Protein AF-A0AAW2N7M3-F1 (afdb_monomer)

Foldseek 3Di:
DDPLVVLLVVLVVQLVVLVVQQVVVVVVCVVVVDDPPHDPVVSVVSNVVSVVSNVVSVCCVPVDDDDPDCPDPVNVVVVVVVVVVVVVVVVVVVVVVVD

Sequence (99 aa):
MGLGFIVGVVGVLILSHAAYSTIQYRSLLKITGEEFSGPPINVLVELIAGLVLCLWAALTVPGKFFSILPHSDENRGADIQLTVNMSNVRVGELGLLRA

Structure (mmCIF, N/CA/C/O backbone):
data_AF-A0AAW2N7M3-F1
#
_entry.id   AF-A0AAW2N7M3-F1
#
loop_
_atom_site.group_PDB
_atom_site.id
_atom_site.type_symbol
_atom_site.label_atom_id
_atom_site.label_alt_id
_atom_site.label_comp_id
_atom_site.label_asym_id
_atom_site.label_entity_id
_atom_site.label_seq_id
_atom_site.pdbx_PDB_ins_code
_atom_site.Cartn_x
_atom_site.Cartn_y
_atom_site.Cartn_z
_atom_site.occupancy
_atom_site.B_iso_or_equiv
_atom_site.auth_seq_id
_atom_site.auth_comp_id
_atom_site.auth_asym_id
_atom_site.auth_atom_id
_atom_site.pdbx_PDB_model_num
ATOM 1 N N . MET A 1 1 ? -2.381 6.964 -15.573 1.00 56.19 1 MET A N 1
ATOM 2 C CA . MET A 1 1 ? -2.131 6.652 -14.148 1.00 56.19 1 MET A CA 1
ATOM 3 C C . MET A 1 1 ? -2.383 5.168 -13.950 1.00 56.19 1 MET A C 1
ATOM 5 O O . MET A 1 1 ? -3.417 4.696 -14.402 1.00 56.19 1 MET A O 1
ATOM 9 N N . GLY A 1 2 ? -1.422 4.422 -13.402 1.00 78.38 2 GLY A N 1
ATOM 10 C CA . GLY A 1 2 ? -1.553 2.969 -13.254 1.00 78.38 2 GLY A CA 1
ATOM 11 C C . GLY A 1 2 ? -2.646 2.610 -12.248 1.00 78.38 2 GLY A C 1
ATOM 12 O O . GLY A 1 2 ? -2.733 3.235 -11.194 1.00 78.38 2 GLY A O 1
ATOM 13 N N . LEU A 1 3 ? -3.458 1.600 -12.563 1.00 75.81 3 LEU A N 1
ATOM 14 C CA . LEU A 1 3 ? -4.536 1.096 -11.703 1.00 75.81 3 LEU A CA 1
ATOM 15 C C . LEU A 1 3 ? -4.043 0.816 -10.266 1.00 75.81 3 LEU A C 1
ATOM 17 O O . LEU A 1 3 ? -4.714 1.167 -9.300 1.00 75.81 3 LEU A O 1
ATOM 21 N N . GLY A 1 4 ? -2.822 0.282 -10.130 1.00 74.06 4 GLY A N 1
ATOM 22 C CA . GLY A 1 4 ? -2.185 0.011 -8.836 1.00 74.06 4 GLY A CA 1
ATOM 23 C C . GLY A 1 4 ? -1.940 1.257 -7.978 1.00 74.06 4 GLY A C 1
ATOM 24 O O . GLY A 1 4 ? -2.070 1.190 -6.762 1.00 74.06 4 GLY A O 1
ATOM 25 N N . PHE A 1 5 ? -1.682 2.421 -8.581 1.00 73.38 5 PHE A N 1
ATOM 26 C CA . PHE A 1 5 ? -1.513 3.670 -7.829 1.00 73.38 5 PHE A CA 1
ATOM 27 C C . PHE A 1 5 ? -2.831 4.130 -7.191 1.00 73.38 5 PHE A C 1
ATOM 29 O O . PHE A 1 5 ? -2.852 4.527 -6.030 1.00 73.38 5 PHE A O 1
ATOM 36 N N . ILE A 1 6 ? -3.945 4.021 -7.925 1.00 80.56 6 ILE A N 1
ATOM 37 C CA . ILE A 1 6 ? -5.278 4.397 -7.428 1.00 80.56 6 ILE A CA 1
ATOM 38 C C . ILE A 1 6 ? -5.701 3.461 -6.291 1.00 80.56 6 ILE A C 1
ATOM 40 O O . ILE A 1 6 ? -6.141 3.927 -5.241 1.00 80.56 6 ILE A O 1
ATOM 44 N N . VAL A 1 7 ? -5.503 2.150 -6.468 1.00 79.88 7 VAL A N 1
ATOM 45 C CA . VAL A 1 7 ? -5.780 1.145 -5.428 1.00 79.88 7 VAL A CA 1
ATOM 46 C C . VAL A 1 7 ? -4.921 1.389 -4.181 1.00 79.88 7 VAL A C 1
ATOM 48 O O . VAL A 1 7 ? -5.430 1.298 -3.066 1.00 79.88 7 VAL A O 1
ATOM 51 N N . GLY A 1 8 ? -3.654 1.779 -4.353 1.00 79.44 8 GLY A N 1
ATOM 52 C CA . GLY A 1 8 ? -2.765 2.142 -3.248 1.00 79.44 8 GLY A CA 1
ATOM 53 C C . GLY A 1 8 ? -3.252 3.355 -2.448 1.00 79.44 8 GLY A C 1
ATOM 54 O O . GLY A 1 8 ? -3.340 3.281 -1.225 1.00 79.44 8 GLY A O 1
ATOM 55 N N . VAL A 1 9 ? -3.631 4.453 -3.115 1.00 80.44 9 VAL A N 1
ATOM 56 C CA . VAL A 1 9 ? -4.133 5.673 -2.445 1.00 80.44 9 VAL A CA 1
ATOM 57 C C . VAL A 1 9 ? -5.417 5.393 -1.659 1.00 80.44 9 VAL A C 1
ATOM 59 O O . VAL A 1 9 ? -5.550 5.827 -0.514 1.00 80.44 9 VAL A O 1
ATOM 62 N N . VAL A 1 10 ? -6.343 4.626 -2.241 1.00 82.19 10 VAL A N 1
ATOM 63 C CA . VAL A 1 10 ? -7.583 4.218 -1.562 1.00 82.19 10 VAL A CA 1
ATOM 64 C C . VAL A 1 10 ? -7.281 3.318 -0.358 1.00 82.19 10 VAL A C 1
ATOM 66 O O . VAL A 1 10 ? -7.861 3.515 0.708 1.00 82.19 10 VAL A O 1
ATOM 69 N N . GLY A 1 11 ? -6.325 2.391 -0.484 1.00 79.38 11 GLY A N 1
ATOM 70 C CA . GLY A 1 11 ? -5.875 1.542 0.620 1.00 79.38 11 GLY A CA 1
ATOM 71 C C . GLY A 1 11 ? -5.324 2.339 1.808 1.00 79.38 11 GLY A C 1
ATOM 72 O O . GLY A 1 11 ? -5.698 2.073 2.948 1.00 79.38 11 GLY A O 1
ATOM 73 N N . VAL A 1 12 ? -4.502 3.366 1.559 1.00 76.38 12 VAL A N 1
ATOM 74 C CA . VAL A 1 12 ? -3.936 4.229 2.617 1.00 76.38 12 VAL A CA 1
ATOM 75 C C . VAL A 1 12 ? -5.009 5.079 3.304 1.00 76.38 12 VAL A C 1
ATOM 77 O O . VAL A 1 12 ? -4.964 5.252 4.525 1.00 76.38 12 VAL A O 1
ATOM 80 N N . LEU A 1 13 ? -5.993 5.589 2.556 1.00 81.75 13 LEU A N 1
ATOM 81 C CA . LEU A 1 13 ? -7.115 6.345 3.126 1.00 81.75 13 LEU A CA 1
ATOM 82 C C . LEU A 1 13 ? -7.961 5.477 4.068 1.00 81.75 13 LEU A C 1
ATOM 84 O O . LEU A 1 13 ? -8.267 5.904 5.182 1.00 81.75 13 LEU A O 1
ATOM 88 N N . ILE A 1 14 ? -8.274 4.243 3.662 1.00 75.94 14 ILE A N 1
ATOM 89 C CA . ILE A 1 14 ? -9.010 3.278 4.494 1.00 75.94 14 ILE A CA 1
ATOM 90 C C . ILE A 1 14 ? -8.193 2.899 5.736 1.00 75.94 14 ILE A C 1
ATOM 92 O O . ILE A 1 14 ? -8.720 2.899 6.848 1.00 75.94 14 ILE A O 1
ATOM 96 N N . LEU A 1 15 ? -6.887 2.661 5.577 1.00 75.44 15 LEU A N 1
ATOM 97 C CA . LEU A 1 15 ? -5.995 2.335 6.691 1.00 75.44 15 LEU A CA 1
ATOM 98 C C . LEU A 1 15 ? -5.907 3.481 7.713 1.00 75.44 15 LEU A C 1
ATOM 100 O O . LEU A 1 15 ? -5.918 3.241 8.920 1.00 75.44 15 LEU A O 1
ATOM 104 N N . SER A 1 16 ? -5.880 4.728 7.237 1.00 74.94 16 SER A N 1
ATOM 105 C CA . SER A 1 16 ? -5.866 5.924 8.090 1.00 74.94 16 SER A CA 1
ATOM 106 C C . SER A 1 16 ? -7.169 6.072 8.879 1.00 74.94 16 SER A C 1
ATOM 108 O O . SER A 1 16 ? -7.140 6.414 10.061 1.00 74.94 16 SER A O 1
ATOM 110 N N . HIS A 1 17 ? -8.310 5.761 8.259 1.00 75.50 17 HIS A N 1
ATOM 111 C CA . HIS A 1 17 ? -9.611 5.769 8.925 1.00 75.50 17 HIS A CA 1
ATOM 112 C C . HIS A 1 17 ? -9.709 4.677 10.005 1.00 75.50 17 HIS A C 1
ATOM 114 O O . HIS A 1 17 ? -10.115 4.954 11.138 1.00 75.50 17 HIS A O 1
ATOM 120 N N . ALA A 1 18 ? -9.256 3.457 9.697 1.00 69.56 18 ALA A N 1
ATOM 121 C CA . ALA A 1 18 ? -9.216 2.350 10.652 1.00 69.56 18 ALA A CA 1
ATOM 122 C C . ALA A 1 18 ? -8.294 2.654 11.849 1.00 69.56 18 ALA A C 1
ATOM 124 O O . ALA A 1 18 ? -8.672 2.411 12.999 1.00 69.56 18 ALA A O 1
ATOM 125 N N . ALA A 1 19 ? -7.123 3.254 11.597 1.00 70.31 19 ALA A N 1
ATOM 126 C CA . ALA A 1 19 ? -6.177 3.687 12.626 1.00 70.31 19 ALA A CA 1
ATOM 127 C C . ALA A 1 19 ? -6.752 4.797 13.522 1.00 70.31 19 ALA A C 1
ATOM 129 O O . ALA A 1 19 ? -6.617 4.751 14.747 1.00 70.31 19 ALA A O 1
ATOM 130 N N . TYR A 1 20 ? -7.440 5.779 12.931 1.00 72.56 20 TYR A N 1
ATOM 131 C CA . TYR A 1 20 ? -8.104 6.834 13.693 1.00 72.56 20 TYR A CA 1
ATOM 132 C C . TYR A 1 20 ? -9.197 6.262 14.604 1.00 72.56 20 TYR A C 1
ATOM 134 O O . TYR A 1 20 ? -9.234 6.585 15.791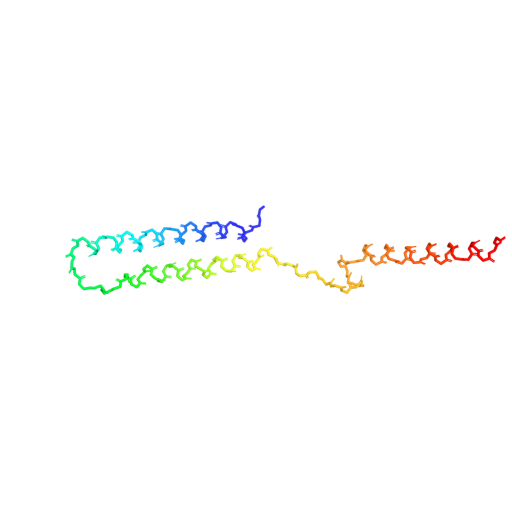 1.00 72.56 20 TYR A O 1
ATOM 142 N N . SER A 1 21 ? -10.028 5.348 14.091 1.00 66.50 21 SER A N 1
ATOM 143 C CA . SER A 1 21 ? -11.088 4.690 14.867 1.00 66.50 21 SER A CA 1
ATOM 144 C C . SER A 1 21 ? -10.531 3.879 16.048 1.00 66.50 21 SER A C 1
ATOM 146 O O . SER A 1 21 ? -11.032 3.985 17.169 1.00 66.50 21 SER A O 1
ATOM 148 N N . THR A 1 22 ? -9.426 3.151 15.851 1.00 65.75 22 THR A N 1
ATOM 149 C CA . THR A 1 22 ? -8.756 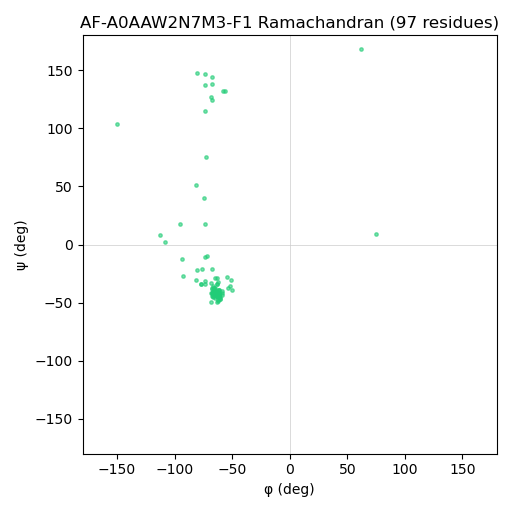2.396 16.927 1.00 65.75 22 THR A CA 1
ATOM 150 C C . THR A 1 22 ? -8.138 3.305 17.987 1.00 65.75 22 THR A C 1
ATOM 152 O O . THR A 1 22 ? -8.275 3.024 19.178 1.00 65.75 22 THR A O 1
ATOM 155 N N . ILE A 1 23 ? -7.482 4.402 17.594 1.00 66.62 23 ILE A N 1
ATOM 156 C CA . ILE A 1 23 ? -6.885 5.363 18.536 1.00 66.62 23 ILE A CA 1
ATOM 157 C C . ILE A 1 23 ? -7.973 6.096 19.331 1.00 66.62 23 ILE A C 1
ATOM 159 O O . ILE A 1 23 ? -7.837 6.257 20.546 1.00 66.62 23 ILE A O 1
ATOM 163 N N . GLN 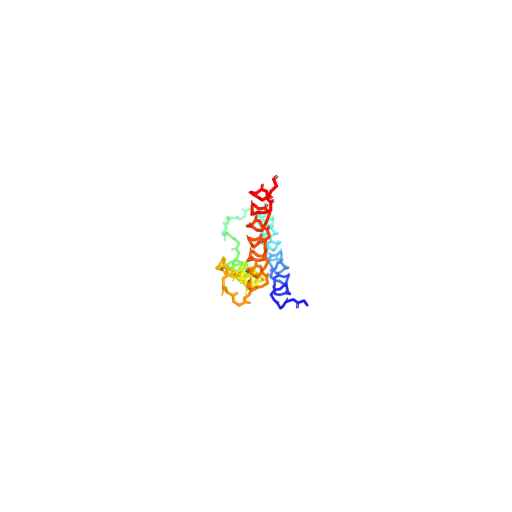A 1 24 ? -9.066 6.500 18.678 1.00 63.94 24 GLN A N 1
ATOM 164 C CA . GLN A 1 24 ? -10.168 7.199 19.336 1.00 63.94 24 GLN A CA 1
ATOM 165 C C . GLN A 1 24 ? -10.907 6.279 20.321 1.00 63.94 24 GLN A C 1
ATOM 167 O O . GLN A 1 24 ? -11.152 6.673 21.460 1.00 63.94 24 GLN A O 1
ATOM 172 N N . TYR A 1 25 ? -11.146 5.019 19.944 1.00 60.72 25 TYR A N 1
ATOM 173 C CA . TYR A 1 25 ? -11.694 3.992 20.836 1.00 60.72 25 TYR A CA 1
ATOM 174 C C . TYR A 1 25 ? -10.799 3.764 22.065 1.00 60.72 25 TYR A C 1
ATOM 176 O O . TYR A 1 25 ? -11.270 3.710 23.201 1.00 60.72 25 TYR A O 1
ATOM 184 N N . ARG A 1 26 ? -9.476 3.740 21.857 1.00 61.44 26 ARG A N 1
ATOM 185 C CA . ARG A 1 26 ? -8.473 3.646 22.928 1.00 61.44 26 ARG A CA 1
ATOM 186 C C . ARG A 1 26 ? -8.494 4.851 23.877 1.00 61.44 26 ARG A C 1
ATOM 188 O O . ARG A 1 26 ? -8.213 4.702 25.065 1.00 61.44 26 ARG A O 1
ATOM 195 N N . SER A 1 27 ? -8.790 6.041 23.353 1.00 59.47 27 SER A N 1
ATOM 196 C CA . SER A 1 27 ? -8.883 7.277 24.136 1.00 59.47 27 SER A CA 1
ATOM 197 C C . SER A 1 27 ? -10.185 7.364 24.932 1.00 59.47 27 SER A C 1
ATOM 199 O O . SER A 1 27 ? -10.161 7.879 26.045 1.00 59.47 27 SER A O 1
ATOM 201 N N . LEU A 1 28 ? -11.294 6.836 24.400 1.00 56.00 28 LEU A N 1
ATOM 202 C CA . LEU A 1 28 ? -12.574 6.765 25.110 1.00 56.00 28 LEU A CA 1
ATOM 203 C C . LEU A 1 28 ? -12.514 5.790 26.293 1.00 56.00 28 LEU A C 1
ATOM 205 O O . LEU A 1 28 ? -12.920 6.153 27.394 1.00 56.00 28 LEU A O 1
ATOM 209 N N . LEU A 1 29 ? -11.916 4.606 26.114 1.00 52.28 29 LEU A N 1
ATOM 210 C CA . LEU A 1 29 ? -11.772 3.617 27.195 1.00 52.28 29 LEU A CA 1
ATOM 211 C C . LEU A 1 29 ? -10.871 4.097 28.350 1.00 52.28 29 LEU A C 1
ATOM 213 O O . LEU A 1 29 ? -11.079 3.720 29.500 1.00 52.28 29 LEU A O 1
ATOM 217 N N . LYS A 1 30 ? -9.891 4.971 28.075 1.00 50.66 30 LYS A N 1
ATOM 218 C CA . LYS A 1 30 ? -9.052 5.598 29.116 1.00 50.66 30 LYS A CA 1
ATOM 219 C C . LYS A 1 30 ? -9.819 6.561 30.027 1.00 50.66 30 LYS A C 1
ATOM 221 O O . LYS A 1 30 ? -9.335 6.852 31.115 1.00 50.66 30 LYS A O 1
ATOM 226 N N . ILE A 1 31 ? -10.967 7.070 29.580 1.00 57.69 31 ILE A N 1
ATOM 227 C CA . ILE A 1 31 ? -11.800 8.020 30.329 1.00 57.69 31 ILE A CA 1
ATOM 228 C C . ILE A 1 31 ? -12.866 7.275 31.154 1.00 57.69 31 ILE A C 1
ATOM 230 O O . ILE A 1 31 ? -13.271 7.775 32.199 1.00 57.69 31 ILE A O 1
ATOM 234 N N . THR A 1 32 ? -13.292 6.076 30.729 1.00 59.38 32 THR A N 1
ATOM 235 C CA . THR A 1 32 ? -14.369 5.302 31.380 1.00 59.38 32 THR A CA 1
ATOM 236 C C . THR A 1 32 ? -13.899 4.273 32.416 1.00 59.38 32 THR A C 1
ATOM 238 O O . THR A 1 32 ? -14.728 3.786 33.176 1.00 59.38 32 THR A O 1
ATOM 241 N N . GLY A 1 33 ? -12.599 3.959 32.497 1.00 53.94 33 GLY A N 1
ATOM 242 C CA . GLY A 1 33 ? -12.019 3.158 33.591 1.00 53.94 33 GLY A CA 1
ATOM 243 C C . GLY A 1 33 ? -12.290 1.645 33.553 1.00 53.94 33 GLY A C 1
ATOM 244 O O . GLY A 1 33 ? -11.962 0.956 34.514 1.00 53.94 33 GLY A O 1
ATOM 245 N N . GLU A 1 34 ? -12.857 1.128 32.462 1.00 52.28 34 GLU A N 1
ATOM 246 C CA . GLU A 1 34 ? -13.142 -0.302 32.253 1.00 52.28 34 GLU A CA 1
ATOM 247 C C . GLU A 1 34 ? -11.895 -1.088 31.797 1.00 52.28 34 GLU A C 1
ATOM 249 O O . GLU A 1 34 ? -11.036 -0.560 31.079 1.00 52.28 34 GLU A O 1
ATOM 254 N N . GLU A 1 35 ? -11.795 -2.364 32.198 1.00 50.72 35 GLU A N 1
ATOM 255 C CA . GLU A 1 35 ? -10.687 -3.250 31.827 1.00 50.72 35 GLU A CA 1
ATOM 256 C C . GLU A 1 35 ? -10.567 -3.395 30.304 1.00 50.72 35 GLU A C 1
ATOM 258 O O . GLU A 1 35 ? -11.524 -3.611 29.559 1.00 50.72 35 GLU A O 1
ATOM 263 N N . PHE A 1 36 ? -9.333 -3.246 29.838 1.00 51.62 36 PHE A N 1
ATOM 264 C CA . PHE A 1 36 ? -8.969 -3.007 28.451 1.00 51.62 36 PHE A CA 1
ATOM 265 C C . PHE A 1 36 ? -9.143 -4.265 27.581 1.00 51.62 36 PHE A C 1
ATOM 267 O O . PHE A 1 36 ? -8.163 -4.893 27.185 1.00 51.62 36 PHE A O 1
ATOM 274 N N . SER A 1 37 ? -10.377 -4.631 27.229 1.00 55.59 37 SER A N 1
ATOM 275 C CA . SER A 1 37 ? -10.683 -5.755 26.321 1.00 55.59 37 SER A CA 1
ATOM 276 C C . SER A 1 37 ? -10.381 -5.441 24.846 1.00 55.59 37 SER A C 1
ATOM 278 O O . SER A 1 37 ? -11.135 -5.798 23.954 1.00 55.59 37 SER A O 1
ATOM 280 N N . GLY A 1 38 ? -9.271 -4.759 24.563 1.00 55.19 38 GLY A N 1
ATOM 281 C CA . GLY A 1 38 ? -8.772 -4.532 23.206 1.00 55.19 38 GLY A CA 1
ATOM 282 C C . GLY A 1 38 ? -9.698 -3.733 22.265 1.00 55.19 38 GLY A C 1
ATOM 283 O O . GLY A 1 38 ? -10.854 -3.439 22.564 1.00 55.19 38 GLY A O 1
ATOM 284 N N . PRO A 1 39 ? -9.178 -3.300 21.106 1.00 57.72 39 PRO A N 1
ATOM 285 C CA . PRO A 1 39 ? -10.013 -2.719 20.064 1.00 57.72 39 PRO A CA 1
ATOM 286 C C . PRO A 1 39 ? -10.942 -3.787 19.454 1.00 57.72 39 PRO A C 1
ATOM 288 O O . PRO A 1 39 ? -10.523 -4.937 19.303 1.00 57.72 39 PRO A O 1
ATOM 291 N N . PRO A 1 40 ? -12.182 -3.430 19.073 1.00 63.00 40 PRO A N 1
ATOM 292 C CA . PRO A 1 40 ? -13.133 -4.368 18.487 1.00 63.00 40 PRO A CA 1
ATOM 293 C C . PRO A 1 40 ? -12.537 -5.042 17.244 1.00 63.00 40 PRO A C 1
ATOM 295 O O . PRO A 1 40 ? -12.008 -4.368 16.358 1.00 63.00 40 PRO A O 1
ATOM 298 N N . ILE A 1 41 ? -12.650 -6.377 17.170 1.00 64.81 41 ILE A N 1
ATOM 299 C CA . ILE A 1 41 ? -12.057 -7.230 16.116 1.00 64.81 41 ILE A CA 1
ATOM 300 C C . ILE A 1 41 ? -12.395 -6.731 14.705 1.00 64.81 41 ILE A C 1
ATOM 302 O O . ILE A 1 41 ? -11.577 -6.851 13.798 1.00 64.81 41 ILE A O 1
ATOM 306 N N . ASN A 1 42 ? -13.556 -6.103 14.525 1.00 65.44 42 ASN A N 1
ATOM 307 C CA . ASN A 1 42 ? -13.984 -5.565 13.238 1.00 65.44 42 ASN A CA 1
ATOM 308 C C . ASN A 1 42 ? -13.001 -4.522 12.668 1.00 65.44 42 ASN A C 1
ATOM 310 O O . ASN A 1 42 ? -12.673 -4.565 11.487 1.00 65.44 42 ASN A O 1
ATOM 314 N N . VAL A 1 43 ? -12.453 -3.642 13.516 1.00 66.06 43 VAL A N 1
ATOM 315 C CA . VAL A 1 43 ? -11.479 -2.616 13.096 1.00 66.06 43 VAL A CA 1
ATOM 316 C C . VAL A 1 43 ? -10.114 -3.240 12.802 1.00 66.06 43 VAL A C 1
ATOM 318 O O . VAL A 1 43 ? -9.397 -2.787 11.913 1.00 66.06 43 VAL A O 1
ATOM 321 N N . LEU A 1 44 ? -9.762 -4.316 13.511 1.00 69.38 44 LEU A N 1
ATOM 322 C CA . LEU A 1 44 ? -8.541 -5.076 13.250 1.00 69.38 44 LEU A CA 1
ATOM 323 C C . LEU A 1 44 ? -8.599 -5.784 11.887 1.00 69.38 44 LEU A C 1
ATOM 325 O O . LEU A 1 44 ? -7.615 -5.773 11.151 1.00 69.38 44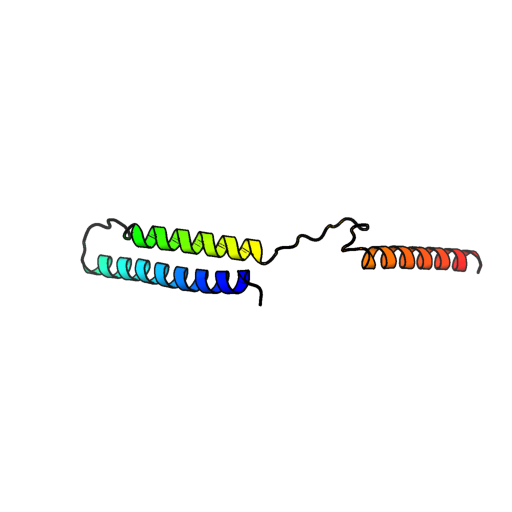 LEU A O 1
ATOM 329 N N . VAL A 1 45 ? -9.752 -6.355 11.526 1.00 71.56 45 VAL A N 1
ATOM 330 C CA . VAL A 1 45 ? -9.974 -6.976 10.209 1.00 71.56 45 VAL A CA 1
ATOM 331 C C . VAL A 1 45 ? -9.883 -5.934 9.093 1.00 71.56 45 VAL A C 1
ATOM 333 O O . VAL A 1 45 ? -9.214 -6.176 8.090 1.00 71.56 45 VAL A O 1
ATOM 336 N N . GLU A 1 46 ? -10.481 -4.757 9.283 1.00 71.44 46 GLU A N 1
ATOM 337 C CA . GLU A 1 46 ? -10.438 -3.658 8.310 1.00 71.44 46 GLU A CA 1
ATOM 338 C C . GLU A 1 46 ? -9.011 -3.112 8.118 1.00 71.44 46 GLU A C 1
ATOM 340 O O . GLU A 1 46 ? -8.584 -2.843 6.994 1.00 71.44 46 GLU A O 1
ATOM 345 N N . LEU A 1 47 ? -8.228 -3.055 9.201 1.00 69.56 47 LEU A N 1
ATOM 346 C CA . LEU A 1 47 ? -6.807 -2.709 9.167 1.00 69.56 47 LEU A CA 1
ATOM 347 C C . LEU A 1 47 ? -5.990 -3.739 8.371 1.00 69.56 47 LEU A C 1
ATOM 349 O O . LEU A 1 47 ? -5.214 -3.354 7.498 1.00 69.56 47 LEU A O 1
ATOM 353 N N . ILE A 1 48 ? -6.157 -5.040 8.645 1.00 76.00 48 ILE A N 1
ATOM 354 C CA . ILE A 1 48 ? -5.428 -6.098 7.925 1.00 76.00 48 ILE A CA 1
ATOM 355 C C . ILE A 1 48 ? -5.821 -6.116 6.446 1.00 76.00 48 ILE A C 1
ATOM 357 O O . ILE A 1 48 ? -4.943 -6.211 5.590 1.00 76.00 48 ILE A O 1
ATOM 361 N N . ALA A 1 49 ? -7.106 -5.956 6.129 1.00 75.50 49 ALA A N 1
ATOM 362 C CA . ALA A 1 49 ? -7.572 -5.856 4.751 1.00 75.50 49 ALA A CA 1
ATOM 363 C C . ALA A 1 49 ? -6.952 -4.645 4.027 1.00 75.50 49 ALA A C 1
ATOM 365 O O . ALA A 1 49 ? -6.430 -4.794 2.921 1.00 75.50 49 ALA A O 1
ATOM 366 N N . GLY A 1 50 ? -6.923 -3.469 4.667 1.00 75.62 50 GLY A N 1
ATOM 367 C CA . GLY A 1 50 ? -6.262 -2.274 4.134 1.00 75.62 50 GLY A CA 1
ATOM 368 C C . GLY A 1 50 ? -4.756 -2.467 3.923 1.00 75.62 50 GLY A C 1
ATOM 369 O O . GLY A 1 50 ? -4.213 -2.051 2.899 1.00 75.62 50 GLY A O 1
ATOM 370 N N . LEU A 1 51 ? -4.084 -3.164 4.845 1.00 74.50 51 LEU A N 1
ATOM 371 C CA . LEU A 1 51 ? -2.658 -3.472 4.748 1.00 74.50 51 LEU A CA 1
ATOM 372 C C . LEU A 1 51 ? -2.362 -4.398 3.560 1.00 74.50 51 LEU A C 1
ATOM 374 O O . LEU A 1 51 ? -1.457 -4.122 2.775 1.00 74.50 51 LEU A O 1
ATOM 378 N N . VAL A 1 52 ? -3.153 -5.464 3.398 1.00 81.19 52 VAL A N 1
ATOM 379 C CA . VAL A 1 52 ? -3.032 -6.427 2.291 1.00 81.19 52 VAL A CA 1
ATOM 380 C C . VAL A 1 52 ? -3.263 -5.741 0.946 1.00 81.19 52 VAL A C 1
ATOM 382 O O . VAL A 1 52 ? -2.491 -5.959 0.014 1.00 81.19 52 VAL A O 1
ATOM 385 N N . LEU A 1 53 ? -4.265 -4.863 0.845 1.00 75.38 53 LEU A N 1
ATOM 386 C CA . LEU A 1 53 ? -4.520 -4.078 -0.367 1.00 75.38 53 LEU A CA 1
ATOM 387 C C . LEU A 1 53 ? -3.373 -3.1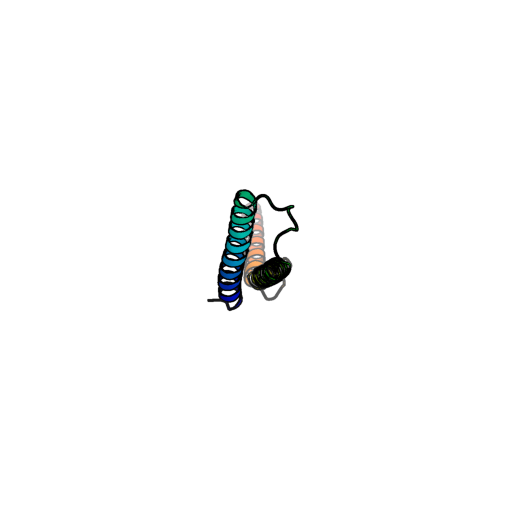08 -0.681 1.00 75.38 53 LEU A C 1
ATOM 389 O O . LEU A 1 53 ? -2.981 -2.972 -1.840 1.00 75.38 53 LEU A O 1
ATOM 393 N N . CYS A 1 54 ? -2.799 -2.469 0.340 1.00 76.06 54 CYS A N 1
ATOM 394 C CA . CYS A 1 54 ? -1.662 -1.570 0.170 1.00 76.06 54 CYS A CA 1
ATOM 395 C C . CYS A 1 54 ? -0.402 -2.324 -0.290 1.00 76.06 54 CYS A C 1
ATOM 397 O O . CYS A 1 54 ? 0.286 -1.872 -1.205 1.00 76.06 54 CYS A O 1
ATOM 399 N N . LEU A 1 55 ? -0.126 -3.494 0.293 1.00 78.81 55 LEU A N 1
ATOM 400 C CA . LEU A 1 55 ? 0.951 -4.395 -0.131 1.00 78.81 55 LEU A CA 1
ATOM 401 C C . LEU A 1 55 ? 0.739 -4.896 -1.564 1.00 78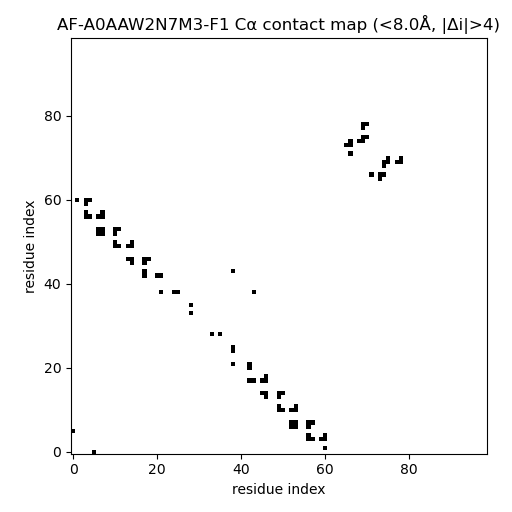.81 55 LEU A C 1
ATOM 403 O O . LEU A 1 55 ? 1.671 -4.881 -2.364 1.00 78.81 55 LEU A O 1
ATOM 407 N N . TRP A 1 56 ? -0.489 -5.277 -1.915 1.00 79.44 56 TRP A N 1
ATOM 408 C CA . TRP A 1 56 ? -0.840 -5.712 -3.265 1.00 79.44 56 TRP A CA 1
ATOM 409 C C . TRP A 1 56 ? -0.585 -4.618 -4.305 1.00 79.44 56 TRP A C 1
ATOM 411 O O . TRP A 1 56 ? 0.049 -4.868 -5.333 1.00 79.44 56 TRP A O 1
ATOM 421 N N . ALA A 1 57 ? -1.018 -3.388 -4.017 1.00 76.50 57 ALA A N 1
ATOM 422 C CA . ALA A 1 57 ? -0.759 -2.218 -4.849 1.00 76.50 57 ALA A CA 1
ATOM 423 C C . ALA A 1 57 ? 0.746 -1.922 -4.970 1.00 76.50 57 ALA A C 1
ATOM 425 O O . ALA A 1 57 ? 1.250 -1.697 -6.071 1.00 76.50 57 ALA A O 1
ATOM 426 N N . ALA A 1 58 ? 1.483 -1.981 -3.857 1.00 74.44 58 ALA A N 1
ATOM 427 C CA . ALA A 1 58 ? 2.927 -1.759 -3.833 1.00 74.44 58 ALA A CA 1
ATOM 428 C C . ALA A 1 58 ? 3.709 -2.807 -4.639 1.00 74.44 58 ALA A C 1
ATOM 430 O O . AL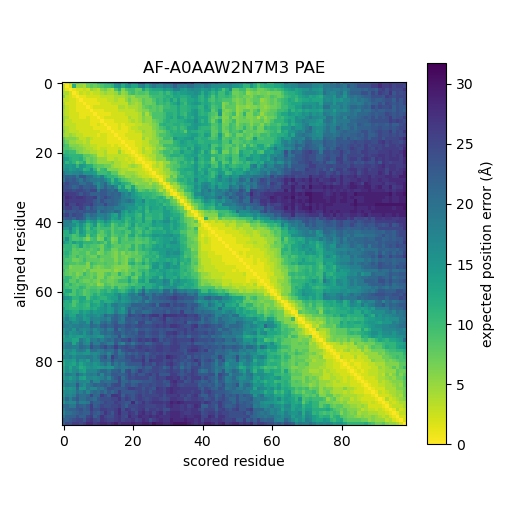A A 1 58 ? 4.758 -2.477 -5.177 1.00 74.44 58 ALA A O 1
ATOM 431 N N . LEU A 1 59 ? 3.200 -4.037 -4.760 1.00 76.12 59 LEU A N 1
ATOM 432 C CA . LEU A 1 59 ? 3.793 -5.093 -5.586 1.00 76.12 59 LEU A CA 1
ATOM 433 C C . LEU A 1 59 ? 3.427 -4.970 -7.072 1.00 76.12 59 LEU A C 1
ATOM 435 O O . LEU A 1 59 ? 4.229 -5.330 -7.929 1.00 76.12 59 LEU A O 1
ATOM 439 N N . THR A 1 60 ? 2.245 -4.441 -7.400 1.00 71.62 60 THR A N 1
ATOM 440 C CA . THR A 1 60 ? 1.818 -4.251 -8.801 1.00 71.62 60 THR A CA 1
ATOM 441 C C . THR A 1 60 ? 2.396 -2.995 -9.454 1.00 71.62 60 THR A C 1
ATOM 443 O O . THR A 1 60 ? 2.468 -2.929 -10.680 1.00 71.62 60 THR A O 1
ATOM 446 N N . VAL A 1 61 ? 2.822 -1.995 -8.675 1.00 65.69 61 VAL A N 1
ATOM 447 C CA . VAL A 1 61 ? 3.429 -0.755 -9.196 1.00 65.69 61 VAL A CA 1
ATOM 448 C C . VAL A 1 61 ? 4.813 -0.980 -9.838 1.00 65.69 61 VAL A C 1
ATOM 450 O O . VAL A 1 61 ? 4.994 -0.551 -10.978 1.00 65.69 61 VAL A O 1
ATOM 453 N N . PRO A 1 62 ? 5.780 -1.675 -9.210 1.00 69.75 62 PRO A N 1
ATOM 454 C CA . PRO A 1 62 ? 7.033 -2.079 -9.844 1.00 69.75 62 PRO A CA 1
ATOM 455 C C . PRO A 1 62 ? 6.818 -3.353 -10.682 1.00 69.75 62 PRO A C 1
ATOM 457 O O . PRO A 1 62 ? 7.518 -4.348 -10.540 1.00 69.75 62 PRO A O 1
ATOM 460 N N . GLY A 1 63 ? 5.812 -3.349 -11.559 1.00 63.91 63 GLY A N 1
ATOM 461 C CA . GLY A 1 63 ? 5.348 -4.516 -12.316 1.00 63.91 63 GLY A CA 1
ATOM 462 C C . GLY A 1 63 ? 6.257 -4.985 -13.458 1.00 63.91 63 GLY A C 1
ATOM 463 O O . GLY A 1 63 ? 5.791 -5.707 -14.335 1.00 63.91 63 GLY A O 1
ATOM 464 N N . LYS A 1 64 ? 7.532 -4.584 -13.499 1.00 65.12 64 LYS A N 1
ATOM 465 C CA . LYS A 1 64 ? 8.480 -5.117 -14.483 1.00 65.12 64 LYS A CA 1
ATOM 466 C C . LYS A 1 64 ? 9.901 -5.128 -13.937 1.00 65.12 64 LYS A C 1
ATOM 468 O O . LYS A 1 64 ? 10.574 -4.100 -13.885 1.00 65.12 64 LYS A O 1
ATOM 473 N N . PHE A 1 65 ? 10.358 -6.315 -13.558 1.00 67.62 65 PHE A N 1
ATOM 474 C CA . PHE A 1 65 ? 11.779 -6.572 -13.379 1.00 67.62 65 PHE A CA 1
ATOM 475 C C . PHE A 1 65 ? 12.407 -6.662 -14.769 1.00 67.62 65 PHE A C 1
ATOM 477 O O . PHE A 1 65 ? 12.049 -7.538 -15.551 1.00 67.62 65 PHE A O 1
ATOM 484 N N . PHE A 1 66 ? 13.298 -5.727 -15.093 1.00 62.88 66 PHE A N 1
ATOM 485 C CA . PHE A 1 66 ? 14.064 -5.789 -16.332 1.00 62.88 66 PHE A CA 1
ATOM 486 C C . PHE A 1 66 ? 15.139 -6.866 -16.221 1.00 62.88 66 PHE A C 1
ATOM 488 O O . PHE A 1 66 ? 15.820 -6.987 -15.200 1.00 62.88 66 PHE A O 1
ATOM 495 N N . SER A 1 67 ? 15.292 -7.645 -17.287 1.00 68.12 67 SER A N 1
ATOM 496 C CA . SER A 1 67 ? 16.355 -8.638 -17.372 1.00 68.12 67 SER A CA 1
ATOM 497 C C . SER A 1 67 ? 17.718 -7.949 -17.465 1.00 68.12 67 SER A C 1
ATOM 499 O O . SER A 1 67 ? 17.948 -7.115 -18.337 1.00 68.12 67 SER A O 1
ATOM 501 N N . ILE A 1 68 ? 18.644 -8.330 -16.581 1.00 68.25 68 ILE A N 1
ATOM 502 C CA . ILE A 1 68 ? 20.045 -7.867 -16.590 1.00 68.25 68 ILE A CA 1
ATOM 503 C C . ILE A 1 68 ? 20.826 -8.491 -17.761 1.00 68.25 68 ILE A C 1
ATOM 505 O O . ILE A 1 68 ? 21.952 -8.090 -18.053 1.00 68.25 68 ILE A O 1
ATOM 509 N N . LEU A 1 69 ? 20.242 -9.476 -18.457 1.00 71.56 69 LEU A N 1
ATOM 510 C CA . LEU A 1 69 ? 20.903 -10.132 -19.575 1.00 71.56 69 LEU A CA 1
ATOM 511 C C . LEU A 1 69 ? 21.054 -9.146 -20.752 1.00 71.56 69 LEU A C 1
ATOM 513 O O . LEU A 1 69 ? 20.038 -8.628 -21.234 1.00 71.56 69 LEU A O 1
ATOM 517 N N . PRO A 1 70 ? 22.288 -8.919 -21.255 1.00 64.38 70 PRO A N 1
ATOM 518 C CA . PRO A 1 70 ? 22.562 -7.968 -22.334 1.00 64.38 70 PRO A CA 1
ATOM 519 C C . PRO A 1 70 ? 21.695 -8.206 -23.570 1.00 64.38 70 PRO A C 1
ATOM 521 O O . PRO A 1 70 ? 21.196 -7.263 -24.165 1.00 64.38 70 PRO A O 1
ATOM 524 N N . HIS A 1 71 ? 21.442 -9.476 -23.885 1.00 62.09 71 HIS A N 1
ATOM 525 C CA . HIS A 1 71 ? 20.761 -9.908 -25.102 1.00 62.09 71 HIS A CA 1
ATOM 526 C C . HIS A 1 71 ? 19.248 -10.145 -24.937 1.00 62.09 71 HIS A C 1
ATOM 528 O O . HIS A 1 71 ? 18.630 -10.852 -25.728 1.00 62.09 71 HIS A O 1
ATOM 534 N N . SER A 1 72 ? 18.636 -9.610 -23.879 1.00 72.19 72 SER A N 1
ATOM 535 C CA . SER A 1 72 ? 17.175 -9.621 -23.754 1.00 72.19 72 SER A CA 1
ATOM 536 C C . SER A 1 72 ? 16.552 -8.600 -24.711 1.00 72.19 72 SER A C 1
ATOM 538 O O . SER A 1 72 ? 17.133 -7.538 -24.942 1.00 72.19 72 SER A O 1
ATOM 540 N N . ASP A 1 73 ? 15.362 -8.887 -25.255 1.00 67.38 73 ASP A N 1
ATOM 541 C CA . ASP A 1 73 ? 14.683 -7.988 -26.208 1.00 67.38 73 ASP A CA 1
ATOM 542 C C . ASP A 1 73 ? 14.500 -6.560 -25.666 1.00 67.38 73 ASP A C 1
ATOM 544 O O . ASP A 1 73 ? 14.510 -5.586 -26.417 1.00 67.38 73 ASP A O 1
ATOM 548 N N . GLU A 1 74 ? 14.412 -6.435 -24.343 1.00 69.06 74 GLU A N 1
ATOM 549 C CA . GLU A 1 74 ? 14.259 -5.178 -23.615 1.00 69.06 74 GLU A CA 1
ATOM 550 C C . GLU A 1 74 ? 15.561 -4.365 -23.513 1.00 69.06 74 GLU A C 1
ATOM 552 O O . GLU A 1 74 ? 15.503 -3.154 -23.312 1.00 69.06 74 GLU A O 1
ATOM 557 N N . ASN A 1 75 ? 16.725 -5.006 -23.679 1.00 65.06 75 ASN A N 1
ATOM 558 C CA . ASN A 1 75 ? 18.052 -4.399 -23.544 1.00 65.06 75 ASN A CA 1
ATOM 559 C C . ASN A 1 75 ? 18.836 -4.324 -24.871 1.00 65.06 75 ASN A C 1
ATOM 561 O O . ASN A 1 75 ? 19.996 -3.910 -24.892 1.00 65.06 75 ASN A O 1
ATOM 565 N N . ARG A 1 76 ? 18.193 -4.649 -26.003 1.00 67.56 76 ARG A N 1
ATOM 566 C CA . ARG A 1 76 ? 18.797 -4.622 -27.354 1.00 67.56 76 ARG A CA 1
ATOM 567 C C . ARG A 1 76 ? 19.471 -3.294 -27.690 1.00 67.56 76 ARG A C 1
ATOM 569 O O . ARG A 1 76 ? 20.509 -3.280 -28.342 1.00 67.56 76 ARG A O 1
ATOM 576 N N . GLY A 1 77 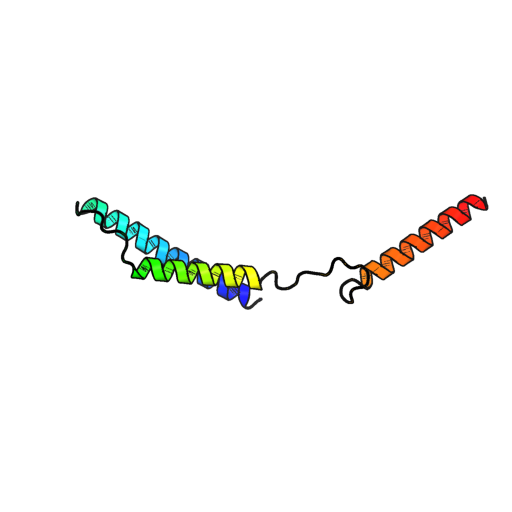? 18.909 -2.177 -27.226 1.00 69.50 77 GLY A N 1
ATOM 577 C CA . GLY A 1 77 ? 19.510 -0.855 -27.419 1.00 69.50 77 GLY A CA 1
ATOM 578 C C . GLY A 1 77 ? 20.847 -0.682 -26.689 1.00 69.50 77 GLY A C 1
ATOM 579 O O . GLY A 1 77 ? 21.769 -0.078 -27.238 1.00 69.50 77 GLY A O 1
ATOM 580 N N . ALA A 1 78 ? 20.981 -1.237 -25.481 1.00 69.44 78 ALA A N 1
ATOM 581 C CA . ALA A 1 78 ? 22.223 -1.178 -24.715 1.00 69.44 78 ALA A CA 1
ATOM 582 C C . ALA A 1 78 ? 23.271 -2.179 -25.228 1.00 69.44 78 ALA A C 1
ATOM 584 O O . ALA A 1 78 ? 24.454 -1.850 -25.231 1.00 69.44 78 ALA A O 1
ATOM 585 N N . ASP A 1 79 ? 22.849 -3.352 -25.714 1.00 72.56 79 ASP A N 1
ATOM 586 C CA . ASP A 1 79 ? 23.724 -4.355 -26.349 1.00 72.56 79 ASP A CA 1
ATOM 587 C C . ASP A 1 79 ? 24.416 -3.799 -27.604 1.00 72.56 79 ASP A C 1
ATOM 589 O O . ASP A 1 79 ? 25.640 -3.864 -27.760 1.00 72.56 79 ASP A O 1
ATOM 593 N N . ILE A 1 80 ? 23.635 -3.145 -28.470 1.00 72.50 80 ILE A N 1
ATOM 594 C CA . ILE A 1 80 ? 24.158 -2.496 -29.677 1.00 72.50 80 ILE A CA 1
ATOM 595 C C . ILE A 1 80 ? 25.153 -1.391 -29.297 1.00 72.50 80 ILE A C 1
ATOM 597 O O . ILE A 1 80 ? 26.236 -1.317 -29.878 1.00 72.50 80 ILE A O 1
ATOM 601 N N . GLN A 1 81 ? 24.840 -0.566 -28.291 1.00 77.12 81 GLN A N 1
ATOM 602 C CA . GLN A 1 81 ? 25.764 0.461 -27.796 1.00 77.12 81 GLN A CA 1
ATOM 603 C C . GLN A 1 81 ? 27.062 -0.127 -27.229 1.00 77.12 81 GLN A C 1
ATOM 605 O O . GLN A 1 81 ? 28.138 0.390 -27.528 1.00 77.12 81 GLN A O 1
ATOM 610 N N . LEU A 1 82 ? 26.991 -1.216 -26.457 1.00 79.38 82 LEU A N 1
ATOM 611 C CA . LEU A 1 82 ? 28.175 -1.899 -25.935 1.00 79.38 82 LEU A CA 1
ATOM 612 C C . LEU A 1 82 ? 29.057 -2.433 -27.068 1.00 79.38 82 LEU A C 1
ATOM 614 O O . LEU A 1 82 ? 30.272 -2.234 -27.054 1.00 79.38 82 LEU A O 1
ATOM 618 N N . THR A 1 83 ? 28.445 -3.062 -28.072 1.00 80.56 83 THR A N 1
ATOM 619 C CA . THR A 1 83 ? 29.147 -3.606 -29.241 1.00 80.56 83 THR A CA 1
ATOM 620 C C . THR A 1 83 ? 29.837 -2.506 -30.055 1.00 80.56 83 THR A C 1
ATOM 622 O O . THR A 1 83 ? 31.007 -2.649 -30.420 1.00 80.56 83 THR A O 1
ATOM 625 N N . VAL A 1 84 ? 29.158 -1.379 -30.300 1.00 82.25 84 VAL A N 1
ATOM 626 C CA . VAL A 1 84 ? 29.730 -0.227 -31.019 1.00 82.25 84 VAL A CA 1
ATOM 627 C C . VAL A 1 84 ? 30.888 0.394 -30.236 1.00 82.25 84 VAL A C 1
ATOM 629 O O . VAL A 1 84 ? 31.935 0.683 -30.817 1.00 82.25 84 VAL A O 1
ATOM 632 N N . ASN A 1 85 ? 30.743 0.547 -28.918 1.00 84.62 85 ASN A N 1
ATOM 633 C CA . ASN A 1 85 ? 31.792 1.107 -28.068 1.00 84.62 85 ASN A CA 1
ATOM 634 C C . ASN A 1 85 ? 33.041 0.206 -28.067 1.00 84.62 85 ASN A C 1
ATOM 636 O O . ASN A 1 85 ? 34.151 0.676 -28.312 1.00 84.62 85 ASN A O 1
ATOM 640 N N . MET A 1 86 ? 32.853 -1.112 -27.943 1.00 82.31 86 MET A N 1
ATOM 641 C CA . MET A 1 86 ? 33.943 -2.090 -27.997 1.00 82.31 86 MET A CA 1
ATOM 642 C C . MET A 1 86 ? 34.650 -2.114 -29.365 1.00 82.31 86 MET A C 1
ATOM 644 O O . MET A 1 86 ? 35.866 -2.301 -29.441 1.00 82.31 86 MET A O 1
ATOM 648 N N . SER A 1 87 ? 33.914 -1.889 -30.460 1.00 82.62 87 SER A N 1
ATOM 649 C CA . SER A 1 87 ? 34.506 -1.734 -31.793 1.00 82.62 87 SER A CA 1
ATOM 650 C C . SER A 1 87 ? 35.343 -0.459 -31.902 1.00 82.62 87 SER A C 1
ATOM 652 O O . SER A 1 87 ? 36.435 -0.499 -32.462 1.00 82.62 87 SER A O 1
ATOM 654 N N . ASN A 1 88 ? 34.863 0.660 -31.357 1.00 81.12 88 ASN A N 1
ATOM 655 C CA . ASN A 1 88 ? 35.574 1.936 -31.408 1.00 81.12 88 ASN A CA 1
ATOM 656 C C . ASN A 1 88 ? 36.861 1.913 -30.564 1.00 81.12 88 ASN A C 1
ATOM 658 O O . ASN A 1 88 ? 37.891 2.425 -30.993 1.00 81.12 88 ASN A O 1
ATOM 662 N N . VAL A 1 89 ? 36.835 1.235 -29.411 1.00 82.75 89 VAL A N 1
ATOM 663 C CA . VAL A 1 89 ? 38.025 0.996 -28.576 1.00 82.75 89 VAL A CA 1
ATOM 664 C C . VAL A 1 89 ? 39.070 0.167 -29.328 1.00 82.75 89 VAL A C 1
ATOM 666 O O . VAL A 1 89 ? 40.226 0.577 -29.404 1.00 82.75 89 VAL A O 1
ATOM 669 N N . ARG A 1 90 ? 38.674 -0.943 -29.970 1.00 78.50 90 ARG A N 1
ATOM 670 C CA . ARG A 1 90 ? 39.608 -1.752 -30.779 1.00 78.50 90 ARG A CA 1
ATOM 671 C C . ARG A 1 90 ? 40.196 -0.985 -31.958 1.00 78.50 90 ARG A C 1
ATOM 673 O O . ARG A 1 90 ? 41.376 -1.134 -32.255 1.00 78.50 90 ARG A O 1
ATOM 680 N N . VAL A 1 91 ? 39.389 -0.178 -32.645 1.00 77.38 91 VAL A N 1
ATOM 681 C CA . VAL A 1 91 ? 39.875 0.659 -33.752 1.00 77.38 91 VAL A CA 1
ATOM 682 C C . VAL A 1 91 ? 40.847 1.727 -33.240 1.00 77.38 91 VAL A C 1
ATOM 684 O O . VAL A 1 91 ? 41.861 1.970 -33.889 1.00 77.38 91 VAL A O 1
ATOM 687 N N . GLY A 1 92 ? 40.600 2.301 -32.060 1.00 79.06 92 GLY A N 1
ATOM 688 C CA . GLY A 1 92 ? 41.524 3.218 -31.390 1.00 79.06 92 GLY A CA 1
ATOM 689 C C . GLY A 1 92 ? 42.873 2.576 -31.045 1.00 79.06 92 GLY A C 1
ATOM 690 O O . GLY A 1 92 ? 43.913 3.167 -31.325 1.00 79.06 92 GLY A O 1
ATOM 691 N N . GLU A 1 93 ? 42.879 1.346 -30.521 1.00 77.62 93 GLU A N 1
ATOM 692 C CA . GLU A 1 93 ? 44.121 0.608 -30.234 1.00 77.62 93 GLU A CA 1
ATOM 693 C C . GLU A 1 93 ? 44.900 0.238 -31.506 1.00 77.62 93 GLU A C 1
ATOM 695 O O . GLU A 1 93 ? 46.123 0.376 -31.547 1.00 77.62 93 GLU A O 1
ATOM 700 N N . LEU A 1 94 ? 44.215 -0.167 -32.583 1.00 72.69 94 LEU A N 1
ATOM 701 C CA . LEU A 1 94 ? 44.866 -0.409 -33.876 1.00 72.69 94 LEU A CA 1
ATOM 702 C C . LEU A 1 94 ? 45.391 0.876 -34.533 1.00 72.69 94 LEU A C 1
ATOM 704 O O . LEU A 1 94 ? 46.409 0.828 -35.221 1.00 72.69 94 LEU A O 1
ATOM 708 N N . GLY A 1 95 ? 44.709 2.006 -34.338 1.00 71.75 95 GLY A N 1
ATOM 709 C CA . GLY A 1 95 ? 45.163 3.317 -34.797 1.00 71.75 95 GLY A CA 1
ATOM 710 C C . GLY A 1 95 ? 46.426 3.782 -34.073 1.00 71.75 95 GLY A C 1
ATOM 711 O O . GLY A 1 95 ? 47.303 4.358 -34.708 1.00 71.75 95 GLY A O 1
AT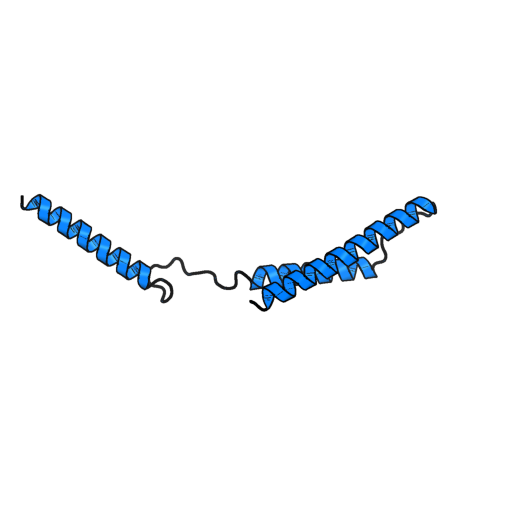OM 712 N N . LEU A 1 96 ? 46.557 3.467 -32.778 1.00 68.38 96 LEU A N 1
ATOM 713 C CA . LEU A 1 96 ? 47.768 3.759 -32.008 1.00 68.38 96 LEU A CA 1
ATOM 714 C C . LEU A 1 96 ? 48.946 2.843 -32.357 1.00 68.38 96 LEU A C 1
ATOM 716 O O . LEU A 1 96 ? 50.082 3.294 -32.344 1.00 68.38 96 LEU A O 1
ATOM 720 N N . LEU A 1 97 ? 48.695 1.574 -32.692 1.00 68.75 97 LEU A N 1
ATOM 721 C CA . LEU A 1 97 ? 49.739 0.634 -33.129 1.00 68.75 97 LEU A CA 1
ATOM 722 C C . LEU A 1 97 ? 50.257 0.898 -34.554 1.00 68.75 97 LEU A C 1
ATOM 724 O O . LEU A 1 97 ? 51.232 0.274 -34.972 1.00 68.75 97 LEU A O 1
ATOM 728 N N . ARG A 1 98 ? 49.589 1.767 -35.323 1.00 63.53 98 ARG A N 1
ATOM 729 C CA . ARG A 1 98 ? 49.984 2.154 -36.689 1.00 63.53 98 ARG A CA 1
ATOM 730 C C . ARG A 1 98 ? 50.534 3.581 -36.808 1.00 63.53 98 ARG A C 1
ATOM 732 O O . ARG A 1 98 ? 50.845 3.982 -37.930 1.00 63.53 98 ARG A O 1
ATOM 739 N N . ALA A 1 99 ? 50.641 4.314 -35.700 1.00 57.91 99 ALA A N 1
ATOM 740 C CA . ALA A 1 99 ? 51.323 5.607 -35.601 1.00 57.91 99 ALA A CA 1
ATOM 741 C C . ALA A 1 99 ? 52.765 5.415 -35.109 1.00 57.91 99 ALA A C 1
ATOM 743 O O . ALA A 1 99 ? 53.631 6.201 -35.550 1.00 57.91 99 ALA A O 1
#

InterPro domains:
  IPR018937 Membrane magnesium transporter [PF10270] (9-60)

Solvent-accessible surface area (backbone atoms only — not comparable to full-atom values): 5639 Å² total; per-residue (Å²): 132,61,71,34,57,57,48,25,55,53,16,50,53,52,31,51,52,34,51,49,53,49,53,51,52,56,54,52,45,68,74,70,75,60,82,82,80,67,74,63,66,68,48,54,52,51,33,52,52,20,50,51,43,28,52,52,16,62,58,52,62,70,69,69,84,77,73,84,50,54,86,35,88,90,30,44,72,57,38,52,49,52,54,52,50,55,49,52,52,53,51,51,53,54,54,60,76,71,110

Radius of gyration: 28.34 Å; Cα contacts (8 Å, |Δi|>4): 51; chains: 1; bounding box: 66×18×70 Å

Mean predicted aligned error: 14.78 Å

Organism: NCBI:txid2727405

pLDDT: mean 70.15, std 8.58, range [50.66, 84.62]

Nearest PDB structures (foldseek):
  6ww7-assembly1_E  TM=9.373E-01  e=1.076E-02  Homo sapiens
  8s9s-assembly1_5  TM=8.800E-01  e=2.319E-02  Homo sapiens
  6h2f-assembly1_I  TM=5.699E-01  e=2.050E+00  Aeromonas hydrophila subsp. hydrophila AL09-71
  1lvf-assembly2_B  TM=4.792E-01  e=8.941E+00  Rattus norvegicus
  2f66-assembly3_A  TM=4.680E-01  e=8.386E+00  Saccharomyces cerevisiae

Secondary structure (DSSP, 8-state):
--HHHHHHHHHHHHHHHHHHHHHHHHHHHHHH------S-HHHHHHHHHHHHHHHHHHHHTT-------TTSTTTHHHHHHHHHHHHHHHHHHHHHTT-